Protein AF-A0A0R3ULF7-F1 (afdb_monomer)

Structure (mmCIF, N/CA/C/O backbone):
data_AF-A0A0R3ULF7-F1
#
_entry.id   AF-A0A0R3ULF7-F1
#
loop_
_atom_site.group_PDB
_atom_site.id
_atom_site.type_symbol
_atom_site.label_atom_id
_atom_site.label_alt_id
_atom_site.label_comp_id
_atom_site.label_asym_id
_atom_site.label_entity_id
_atom_site.label_seq_id
_atom_site.pdbx_PDB_ins_code
_atom_site.Cartn_x
_atom_site.Cartn_y
_atom_site.Cartn_z
_atom_site.occupancy
_atom_site.B_iso_or_equiv
_atom_site.auth_seq_id
_atom_site.auth_comp_id
_atom_site.auth_asym_id
_atom_site.auth_atom_id
_atom_site.pdbx_PDB_model_num
ATOM 1 N N . MET A 1 1 ? 3.390 22.418 18.981 1.00 36.34 1 MET A N 1
ATOM 2 C CA . MET A 1 1 ? 3.813 21.008 19.111 1.00 36.34 1 MET A CA 1
ATOM 3 C C . MET A 1 1 ? 3.091 20.198 18.044 1.00 36.34 1 MET A C 1
ATOM 5 O O . MET A 1 1 ? 1.868 20.164 18.110 1.00 36.34 1 MET A O 1
ATOM 9 N N . PRO A 1 2 ? 3.774 19.634 17.035 1.00 44.75 2 PRO A N 1
ATOM 10 C CA . PRO A 1 2 ? 3.113 18.785 16.054 1.00 44.75 2 PRO A CA 1
ATOM 11 C C . PRO A 1 2 ? 2.821 17.429 16.703 1.00 44.75 2 PRO A C 1
ATOM 13 O O . PRO A 1 2 ? 3.650 16.889 17.437 1.00 44.75 2 PRO A O 1
ATOM 16 N N . PHE A 1 3 ? 1.617 16.916 16.482 1.00 42.47 3 PHE A N 1
ATOM 17 C CA . PHE A 1 3 ? 1.183 15.609 16.954 1.00 42.47 3 PHE A CA 1
ATOM 18 C C . PHE A 1 3 ? 1.974 14.529 16.208 1.00 42.47 3 PHE A C 1
ATOM 20 O O . PHE A 1 3 ? 1.631 14.155 15.091 1.00 42.47 3 PHE A O 1
ATOM 27 N N . LEU A 1 4 ? 3.072 14.068 16.808 1.00 49.38 4 LEU A N 1
ATOM 28 C CA . LEU A 1 4 ? 3.774 12.872 16.359 1.00 49.38 4 LEU A CA 1
ATOM 29 C C . LEU A 1 4 ? 2.819 11.684 16.542 1.00 49.38 4 LEU A C 1
ATOM 31 O O . LEU A 1 4 ? 2.407 11.386 17.663 1.00 49.38 4 LEU A O 1
ATOM 35 N N . CYS A 1 5 ? 2.456 11.022 15.448 1.00 56.62 5 CYS A N 1
ATOM 36 C CA . CYS A 1 5 ? 1.717 9.771 15.497 1.00 56.62 5 CYS A CA 1
ATOM 37 C C . CYS A 1 5 ? 2.552 8.718 16.234 1.00 56.62 5 CYS A C 1
ATOM 39 O O . CYS A 1 5 ? 3.680 8.418 15.840 1.00 56.62 5 CYS A O 1
ATOM 41 N N . LEU A 1 6 ? 1.998 8.141 17.295 1.00 60.84 6 LEU A N 1
ATOM 42 C CA . LEU A 1 6 ? 2.551 6.957 17.939 1.00 60.84 6 LEU A CA 1
ATOM 43 C C . LEU A 1 6 ? 1.760 5.770 17.405 1.00 60.84 6 LEU A C 1
ATOM 45 O O . LEU A 1 6 ? 0.806 5.343 18.053 1.00 60.84 6 LEU A O 1
ATOM 49 N N . ILE A 1 7 ? 2.121 5.246 16.228 1.00 65.94 7 ILE A N 1
ATOM 50 C CA . ILE A 1 7 ? 1.625 3.911 15.890 1.00 65.94 7 ILE A CA 1
ATOM 51 C C . ILE A 1 7 ? 2.128 2.975 16.994 1.00 65.94 7 ILE A C 1
ATOM 53 O O . ILE A 1 7 ? 3.334 2.874 17.224 1.00 65.94 7 ILE A O 1
ATOM 57 N N . LYS A 1 8 ? 1.208 2.354 17.727 1.00 72.56 8 LYS A N 1
ATOM 58 C CA . LYS A 1 8 ? 1.520 1.579 18.930 1.00 72.56 8 LYS A CA 1
ATOM 59 C C . LYS A 1 8 ? 1.797 0.118 18.613 1.00 72.56 8 LYS A C 1
ATOM 61 O O . LYS A 1 8 ? 2.589 -0.503 19.317 1.00 72.56 8 LYS A O 1
ATOM 66 N N . SER A 1 9 ? 1.166 -0.426 17.576 1.00 87.44 9 SER A N 1
ATOM 67 C CA . SER A 1 9 ? 1.290 -1.839 17.225 1.00 87.44 9 SER A CA 1
ATOM 68 C C . SER A 1 9 ? 1.193 -2.091 15.726 1.00 87.44 9 SER A C 1
ATOM 70 O O . SER A 1 9 ? 0.528 -1.373 14.979 1.00 87.44 9 SER A O 1
ATOM 72 N N . TYR A 1 10 ? 1.869 -3.155 15.303 1.00 90.75 10 TYR A N 1
ATOM 73 C CA . TYR A 1 10 ? 1.714 -3.734 13.979 1.00 90.75 10 TYR A CA 1
ATOM 74 C C . TYR A 1 10 ? 0.492 -4.656 13.951 1.00 90.75 10 TYR A C 1
ATOM 76 O O . TYR A 1 10 ? 0.266 -5.396 14.909 1.00 90.75 10 TYR A O 1
ATOM 84 N N . SER A 1 11 ? -0.275 -4.628 12.864 1.00 95.25 11 SER A N 1
ATOM 85 C CA . SER A 1 11 ? -1.474 -5.446 12.686 1.00 95.25 11 SER A CA 1
ATOM 86 C 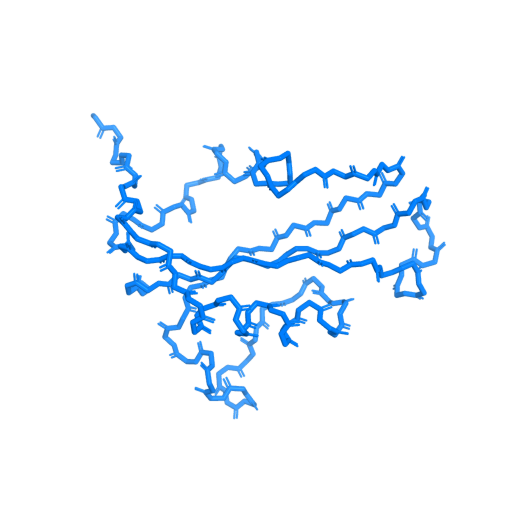C . SER A 1 11 ? -1.360 -6.295 11.424 1.00 95.25 11 SER A C 1
ATOM 88 O O . SER A 1 11 ? -1.373 -5.779 10.306 1.00 95.25 11 SER A O 1
ATOM 90 N N . GLU A 1 12 ? -1.298 -7.616 11.601 1.00 96.19 12 GLU A N 1
ATOM 91 C CA . GLU A 1 12 ? -1.286 -8.580 10.490 1.00 96.19 12 GLU A CA 1
ATOM 92 C C . GLU A 1 12 ? -2.576 -8.520 9.654 1.00 96.19 12 GLU A C 1
ATOM 94 O O . GLU A 1 12 ? -2.576 -8.847 8.469 1.00 96.19 12 GLU A O 1
ATOM 99 N N . GLU A 1 13 ? -3.698 -8.097 10.248 1.00 96.12 13 GLU A N 1
ATOM 100 C CA . GLU A 1 13 ? -4.952 -7.877 9.518 1.00 96.12 13 GLU A CA 1
ATOM 101 C C . GLU A 1 13 ? -4.805 -6.714 8.527 1.00 96.12 13 GLU A C 1
ATOM 103 O O . GLU A 1 13 ? -5.161 -6.836 7.354 1.00 96.12 13 GLU A O 1
ATOM 108 N N . LEU A 1 14 ? -4.218 -5.602 8.981 1.00 96.38 14 LEU A N 1
ATOM 109 C CA . LEU A 1 14 ? -3.933 -4.442 8.137 1.00 96.38 14 LEU A CA 1
ATOM 110 C C . LEU A 1 14 ? -2.868 -4.752 7.080 1.00 96.38 14 LEU A C 1
ATOM 112 O O . LEU A 1 14 ? -2.968 -4.270 5.952 1.00 96.38 14 LEU A O 1
ATOM 116 N N . GLU A 1 15 ? -1.882 -5.588 7.409 1.00 97.50 15 GLU A N 1
ATOM 117 C CA . GLU A 1 15 ? -0.896 -6.074 6.443 1.00 97.50 15 GLU A CA 1
ATOM 118 C C . GLU A 1 15 ? -1.565 -6.879 5.329 1.00 97.50 15 GLU A C 1
ATOM 120 O O . GLU A 1 15 ? -1.297 -6.623 4.158 1.00 97.50 15 GLU A O 1
ATOM 125 N N . LYS A 1 16 ? -2.484 -7.794 5.655 1.00 98.12 16 LYS A N 1
ATOM 126 C CA . LYS A 1 16 ? -3.232 -8.564 4.646 1.00 98.12 16 LYS A CA 1
ATOM 127 C C . LYS A 1 16 ? -4.015 -7.649 3.708 1.00 98.12 16 LYS A C 1
ATOM 129 O O . LYS A 1 16 ? -3.915 -7.799 2.495 1.00 98.12 16 LYS A O 1
ATOM 134 N N . LEU A 1 17 ? -4.696 -6.633 4.244 1.00 97.69 17 LEU A N 1
ATOM 135 C CA . LEU A 1 17 ? -5.372 -5.623 3.421 1.00 97.69 17 LEU A CA 1
ATOM 136 C C . LEU A 1 17 ? -4.392 -4.825 2.548 1.00 97.69 17 LEU A C 1
ATOM 138 O O . LEU A 1 17 ? -4.720 -4.471 1.412 1.00 97.69 17 LEU A O 1
ATOM 142 N N . ALA A 1 18 ? -3.188 -4.530 3.048 1.00 97.81 18 ALA A N 1
ATOM 143 C CA . ALA A 1 18 ? -2.132 -3.902 2.261 1.00 97.81 18 ALA A CA 1
ATOM 144 C C . ALA A 1 18 ? -1.658 -4.814 1.121 1.00 97.81 18 ALA A C 1
ATOM 146 O O . ALA A 1 18 ? -1.572 -4.344 -0.013 1.00 97.81 18 ALA A O 1
ATOM 147 N N . ILE A 1 19 ? -1.398 -6.098 1.400 1.00 98.31 19 ILE A N 1
ATOM 148 C CA . ILE A 1 19 ? -1.002 -7.125 0.419 1.00 98.31 19 ILE A CA 1
ATOM 149 C C . ILE A 1 19 ? -2.051 -7.221 -0.692 1.00 98.31 19 ILE A C 1
ATOM 151 O O . ILE A 1 19 ? -1.712 -7.114 -1.875 1.00 98.31 19 ILE A O 1
ATOM 155 N N . ASP A 1 20 ? -3.321 -7.346 -0.313 1.00 97.88 20 ASP A N 1
ATOM 156 C CA . ASP A 1 20 ? -4.446 -7.446 -1.244 1.00 97.88 20 ASP A CA 1
ATOM 157 C C . ASP A 1 20 ? -4.586 -6.190 -2.117 1.00 97.88 20 ASP A C 1
ATOM 159 O O . ASP A 1 20 ? -4.940 -6.281 -3.297 1.00 97.88 20 ASP A O 1
ATOM 163 N N . TRP A 1 21 ? -4.268 -5.008 -1.575 1.00 97.88 21 TRP A N 1
ATOM 164 C CA . TRP A 1 21 ? -4.332 -3.758 -2.332 1.00 97.88 21 TRP A CA 1
ATOM 165 C C . TRP A 1 21 ? -3.187 -3.641 -3.339 1.00 97.88 21 TRP A C 1
ATOM 167 O O . TRP A 1 21 ? -3.420 -3.434 -4.533 1.00 97.88 21 TRP A O 1
ATOM 177 N N . VAL A 1 22 ? -1.940 -3.839 -2.896 1.00 97.88 22 VAL A N 1
ATOM 178 C CA . VAL A 1 22 ? -0.769 -3.715 -3.7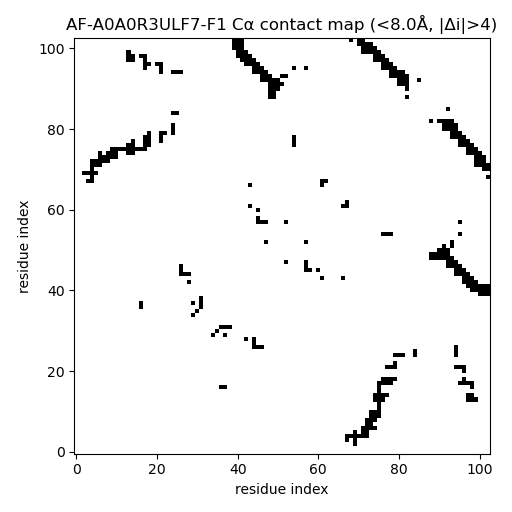82 1.00 97.88 22 VAL A CA 1
ATOM 179 C C . VAL A 1 22 ? -0.749 -4.780 -4.875 1.00 97.88 22 VAL A C 1
ATOM 181 O O . VAL A 1 22 ? -0.147 -4.555 -5.925 1.00 97.88 22 VAL A O 1
ATOM 184 N N . ALA A 1 23 ? -1.454 -5.905 -4.698 1.00 97.69 23 ALA A N 1
ATOM 185 C CA . ALA A 1 23 ? -1.652 -6.916 -5.736 1.00 97.69 23 ALA A CA 1
ATOM 186 C C . ALA A 1 23 ? -2.220 -6.336 -7.042 1.00 97.69 23 ALA A C 1
ATOM 188 O O . ALA A 1 23 ? -1.865 -6.833 -8.116 1.00 97.69 23 ALA A O 1
ATOM 189 N N . ARG A 1 24 ? -3.020 -5.267 -6.945 1.00 96.38 24 ARG A N 1
ATOM 190 C CA . ARG A 1 24 ? -3.662 -4.565 -8.066 1.00 96.38 24 ARG A CA 1
ATOM 191 C C . ARG A 1 24 ? -2.703 -3.663 -8.838 1.00 96.38 24 ARG A C 1
ATOM 193 O O . ARG A 1 24 ? -2.948 -3.400 -10.008 1.00 96.38 24 ARG A O 1
ATOM 200 N N . CYS A 1 25 ? -1.597 -3.245 -8.218 1.00 97.06 25 CYS A N 1
ATOM 201 C CA . CYS A 1 25 ? -0.603 -2.356 -8.821 1.00 97.06 25 CYS A CA 1
ATOM 202 C C . CYS A 1 25 ? -1.186 -1.015 -9.315 1.00 97.06 25 CYS A C 1
ATOM 204 O O . CYS A 1 25 ? -0.857 -0.553 -10.407 1.00 97.06 25 CYS A O 1
ATOM 206 N N . GLU A 1 26 ? -2.034 -0.380 -8.502 1.00 94.50 26 GLU A N 1
ATOM 207 C CA . GLU A 1 26 ? -2.687 0.894 -8.816 1.00 94.50 26 GLU A CA 1
ATOM 208 C C . GLU A 1 26 ? -2.320 1.974 -7.788 1.00 94.50 26 GLU A C 1
ATOM 210 O O . GLU A 1 26 ? -2.223 1.698 -6.595 1.00 94.50 26 GLU A O 1
ATOM 215 N N . MET A 1 27 ? -2.162 3.221 -8.244 1.00 93.88 27 MET A N 1
ATOM 216 C CA . MET A 1 27 ? -1.944 4.399 -7.388 1.00 93.88 27 MET A CA 1
ATOM 217 C C . MET A 1 27 ? -3.258 5.146 -7.141 1.00 93.88 27 MET A C 1
ATOM 219 O O . MET A 1 27 ? -3.370 6.345 -7.387 1.00 93.88 27 MET A O 1
ATOM 223 N N . LYS A 1 28 ? -4.280 4.405 -6.713 1.00 94.44 28 LYS A N 1
ATOM 224 C CA . LYS A 1 28 ? -5.601 4.934 -6.365 1.00 94.44 28 LYS A CA 1
ATOM 225 C C . LYS A 1 28 ? -6.041 4.354 -5.027 1.00 94.44 28 LYS A C 1
ATOM 227 O O . LYS A 1 28 ? -5.640 3.242 -4.693 1.00 94.44 28 LYS A O 1
ATOM 232 N N . HIS A 1 29 ? -6.856 5.096 -4.288 1.00 93.38 29 HIS A N 1
ATOM 233 C CA . HIS A 1 29 ? -7.468 4.600 -3.058 1.00 93.38 29 HIS A CA 1
ATOM 234 C C . HIS A 1 29 ? -8.692 3.718 -3.359 1.00 93.38 29 HIS A C 1
ATOM 236 O O . HIS A 1 29 ? -9.307 3.879 -4.421 1.00 93.38 29 HIS A O 1
ATOM 242 N N . PRO A 1 30 ? -9.038 2.772 -2.467 1.00 93.19 30 PRO A N 1
ATOM 243 C CA . PRO A 1 30 ? -10.246 1.968 -2.593 1.00 93.19 30 PRO A CA 1
ATOM 244 C C . PRO A 1 30 ? -11.503 2.833 -2.559 1.00 93.19 30 PRO A C 1
ATOM 246 O O . PRO A 1 30 ? -11.601 3.790 -1.800 1.00 93.19 30 PRO A O 1
ATOM 249 N N . ASP A 1 31 ? -12.477 2.458 -3.383 1.00 92.25 31 ASP A N 1
ATOM 250 C CA 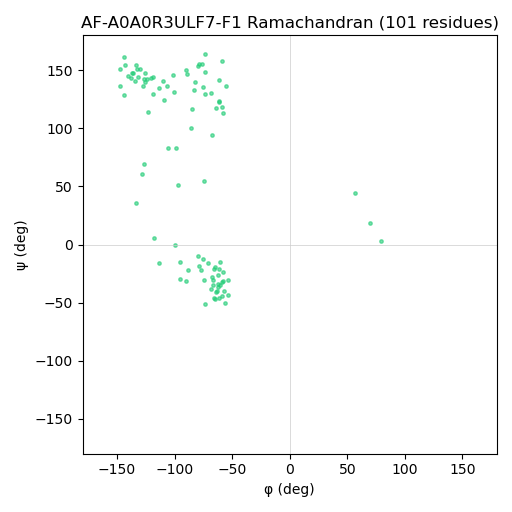. ASP A 1 31 ? -13.855 2.917 -3.254 1.00 92.25 31 ASP A CA 1
ATOM 251 C C . ASP A 1 31 ? -14.576 2.004 -2.254 1.00 92.25 31 ASP A C 1
ATOM 253 O O . ASP A 1 31 ? -14.740 0.808 -2.513 1.00 92.25 31 ASP A O 1
ATOM 257 N N . ASP A 1 32 ? -15.016 2.566 -1.130 1.00 88.38 32 ASP A N 1
ATOM 258 C CA . ASP A 1 32 ? -15.691 1.844 -0.045 1.00 88.38 32 ASP A CA 1
ATOM 259 C C . ASP A 1 32 ? -16.964 1.105 -0.491 1.00 88.38 32 ASP A C 1
ATOM 261 O O . ASP A 1 32 ? -17.371 0.137 0.156 1.00 88.38 32 ASP A O 1
ATOM 265 N N . SER A 1 33 ? -17.604 1.531 -1.586 1.00 91.25 33 SER A N 1
ATOM 266 C CA . SER A 1 33 ? -18.777 0.842 -2.139 1.00 91.25 33 SER A CA 1
ATOM 267 C C . SER A 1 33 ? -18.412 -0.464 -2.851 1.00 91.25 33 SER A C 1
ATOM 269 O O . SER A 1 33 ? -19.188 -1.419 -2.834 1.00 91.25 33 SER A O 1
ATOM 271 N N . GLN A 1 34 ? -17.217 -0.522 -3.439 1.00 93.94 34 GLN A N 1
ATOM 272 C CA . GLN A 1 34 ? -16.708 -1.678 -4.181 1.00 93.94 34 GLN A CA 1
ATOM 273 C C . GLN A 1 34 ? -15.838 -2.578 -3.301 1.00 93.94 34 GLN A C 1
ATOM 275 O O . GLN A 1 34 ? -15.785 -3.792 -3.502 1.00 93.94 34 GLN A O 1
ATOM 280 N N . PHE A 1 35 ? -15.169 -1.989 -2.310 1.00 94.19 35 PHE A N 1
ATOM 281 C CA . PHE A 1 35 ? -14.225 -2.660 -1.429 1.00 94.19 35 PHE A CA 1
ATOM 282 C C . PHE A 1 35 ? -14.601 -2.426 0.040 1.00 94.19 35 PHE A C 1
ATOM 284 O O . PHE A 1 35 ? -13.865 -1.764 0.772 1.00 94.19 35 PHE A O 1
ATOM 291 N N . PRO A 1 36 ? -15.717 -3.010 0.516 1.00 94.94 36 PRO A N 1
ATOM 292 C CA . PRO A 1 36 ? -16.230 -2.754 1.863 1.00 94.94 36 PRO A CA 1
ATOM 293 C C . PRO A 1 36 ? -15.257 -3.153 2.983 1.00 94.94 36 PRO A C 1
ATOM 295 O O . PRO A 1 36 ? -15.359 -2.625 4.085 1.00 94.94 36 PRO A O 1
ATOM 298 N N . ALA A 1 37 ? -14.290 -4.038 2.710 1.00 94.94 37 ALA A N 1
ATOM 299 C CA . ALA A 1 37 ? -13.225 -4.401 3.651 1.00 94.94 37 ALA A CA 1
ATOM 300 C C . ALA A 1 37 ? -12.272 -3.236 3.993 1.00 94.94 37 ALA A C 1
ATOM 302 O O . ALA A 1 37 ? -11.593 -3.286 5.014 1.00 94.94 37 ALA A O 1
ATOM 303 N N . TYR A 1 38 ? -12.229 -2.194 3.158 1.00 94.50 38 TYR A N 1
ATOM 304 C CA . TYR A 1 38 ? -11.401 -1.000 3.355 1.00 94.50 38 TYR A CA 1
ATOM 305 C C . TYR A 1 38 ? -12.193 0.174 3.941 1.00 94.50 38 TYR A C 1
ATOM 307 O O . TYR A 1 38 ? -11.621 1.225 4.219 1.00 94.50 38 TYR A O 1
ATOM 315 N N . LYS A 1 39 ? -13.496 -0.007 4.186 1.00 92.88 39 LYS A N 1
ATOM 316 C CA . LYS A 1 39 ? -14.348 1.041 4.739 1.00 92.88 39 LYS A CA 1
ATOM 317 C C . LYS A 1 39 ? -13.862 1.461 6.124 1.00 92.88 39 LYS A C 1
ATOM 319 O O . LYS A 1 39 ? -13.799 0.644 7.042 1.00 92.88 39 LYS A O 1
ATOM 324 N N . GLY A 1 40 ? -13.570 2.751 6.281 1.00 89.31 40 GLY A N 1
ATOM 325 C CA . GLY A 1 40 ? -13.036 3.303 7.531 1.00 89.31 40 GLY A CA 1
ATOM 326 C C . GLY A 1 40 ? -11.596 2.875 7.836 1.00 89.31 40 GLY A C 1
ATOM 327 O O . GLY A 1 40 ? -11.173 2.959 8.988 1.00 89.31 40 GLY A O 1
ATOM 328 N N . ILE A 1 41 ? -10.859 2.398 6.830 1.00 91.69 41 ILE A N 1
ATOM 329 C CA . ILE A 1 41 ? -9.433 2.082 6.913 1.00 91.69 41 ILE A CA 1
ATOM 330 C C . ILE A 1 41 ? -8.639 3.217 6.289 1.00 91.69 41 ILE A C 1
ATOM 332 O O . ILE A 1 41 ? -8.913 3.649 5.170 1.00 91.69 41 ILE A O 1
ATOM 336 N N . GLY A 1 42 ? -7.620 3.674 7.003 1.00 90.94 42 GLY A N 1
ATOM 337 C CA . GLY A 1 42 ? -6.675 4.625 6.447 1.00 90.94 42 GLY A CA 1
ATOM 338 C C . GLY A 1 42 ? -5.737 4.045 5.466 1.00 90.94 42 GLY A C 1
ATOM 339 O O . GLY A 1 42 ? -5.336 2.909 5.653 1.00 90.94 42 GLY A O 1
ATOM 340 N N . GLN A 1 43 ? -5.328 4.838 4.485 1.00 91.94 43 GLN A N 1
ATOM 341 C CA . GLN A 1 43 ? -4.387 4.367 3.496 1.00 91.94 43 GLN A CA 1
ATOM 342 C C . GLN A 1 43 ? -3.425 5.454 3.050 1.00 91.94 43 GLN A C 1
ATOM 344 O O . GLN A 1 43 ? -3.846 6.494 2.555 1.00 91.94 43 GLN A O 1
ATOM 349 N N . ASN A 1 44 ? -2.135 5.132 3.104 1.00 92.06 44 ASN A N 1
ATOM 350 C CA . ASN A 1 44 ? -1.105 5.851 2.365 1.00 92.06 44 ASN A CA 1
ATOM 351 C C . ASN A 1 44 ? -0.567 4.971 1.239 1.00 92.06 44 ASN A C 1
ATOM 353 O O . ASN A 1 44 ? -0.383 3.762 1.412 1.00 92.06 44 ASN A O 1
ATOM 357 N N . LEU A 1 45 ? -0.304 5.592 0.090 1.00 94.25 45 LEU A N 1
ATOM 358 C CA . LEU A 1 45 ? 0.249 4.946 -1.096 1.00 94.25 45 LEU A CA 1
ATOM 359 C C . LEU A 1 45 ? 1.591 5.571 -1.458 1.00 94.25 45 LEU A C 1
ATOM 361 O O . LEU A 1 45 ? 1.797 6.775 -1.309 1.00 94.25 45 LEU A O 1
ATOM 365 N N . ALA A 1 46 ? 2.504 4.745 -1.950 1.00 94.25 46 ALA A N 1
ATOM 366 C CA . ALA A 1 46 ? 3.778 5.195 -2.487 1.00 94.25 46 ALA A CA 1
ATOM 367 C C . ALA A 1 46 ? 4.145 4.382 -3.728 1.00 94.25 46 ALA A C 1
ATOM 369 O O . ALA A 1 46 ? 3.898 3.176 -3.794 1.00 94.25 46 ALA A O 1
ATOM 370 N N . M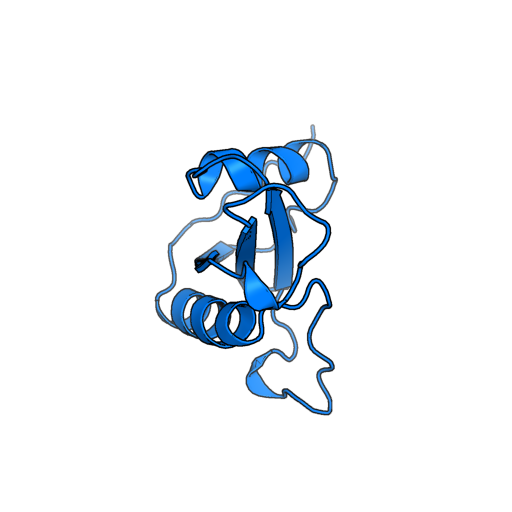ET A 1 47 ? 4.785 5.040 -4.693 1.00 94.31 47 MET A N 1
ATOM 371 C CA . MET A 1 47 ? 5.391 4.395 -5.853 1.00 94.31 47 MET A CA 1
ATOM 372 C C . MET A 1 47 ? 6.840 4.843 -5.982 1.00 94.31 47 MET A C 1
ATOM 374 O O . MET A 1 47 ? 7.152 6.022 -5.830 1.00 94.31 47 MET A O 1
ATOM 378 N N . MET A 1 48 ? 7.728 3.892 -6.257 1.00 93.69 48 MET A N 1
ATOM 379 C CA . MET A 1 48 ? 9.128 4.165 -6.565 1.00 93.69 48 MET A CA 1
ATOM 380 C C . MET A 1 48 ? 9.562 3.344 -7.773 1.00 93.69 48 MET A C 1
ATOM 382 O O . MET A 1 48 ? 9.196 2.177 -7.903 1.00 93.69 48 MET A O 1
ATOM 386 N N . ALA A 1 49 ? 10.362 3.959 -8.636 1.00 93.69 49 ALA A N 1
ATOM 387 C CA . ALA A 1 49 ? 10.854 3.387 -9.882 1.00 93.69 49 ALA A CA 1
ATOM 388 C C . ALA A 1 49 ? 12.387 3.471 -9.935 1.00 93.69 49 ALA A C 1
ATOM 390 O O . ALA A 1 49 ? 12.977 4.418 -9.416 1.00 93.69 49 ALA A O 1
ATOM 391 N N . GLY A 1 50 ? 13.032 2.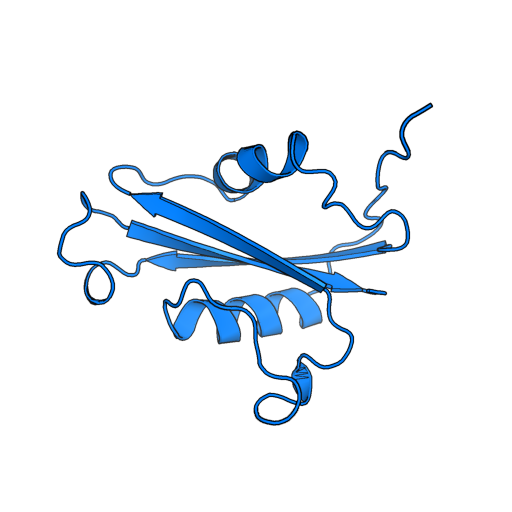493 -10.570 1.00 90.81 50 GLY A N 1
ATOM 392 C CA . GLY A 1 50 ? 14.483 2.475 -10.798 1.00 90.81 50 GLY A CA 1
ATOM 393 C C . GLY A 1 50 ? 15.333 2.049 -9.597 1.00 90.81 50 GLY A C 1
ATOM 394 O O . GLY A 1 50 ? 16.556 2.057 -9.693 1.00 90.81 50 GLY A O 1
ATOM 395 N N . LEU A 1 51 ? 14.713 1.675 -8.475 1.00 89.88 51 LEU A N 1
ATOM 396 C CA . LEU A 1 51 ? 15.377 1.235 -7.244 1.00 89.88 51 LEU A CA 1
ATOM 397 C C . LEU A 1 51 ? 14.560 0.126 -6.566 1.00 89.88 51 LEU A C 1
ATOM 399 O O . LEU A 1 51 ? 13.359 -0.000 -6.797 1.00 89.88 51 LEU A O 1
ATOM 403 N N . THR A 1 52 ? 15.196 -0.633 -5.670 1.00 90.31 52 THR A N 1
ATOM 404 C CA . THR A 1 52 ? 14.525 -1.609 -4.792 1.00 90.31 52 THR A CA 1
ATOM 405 C C . THR A 1 52 ? 14.469 -1.060 -3.362 1.00 90.31 52 THR A C 1
ATOM 407 O O . THR A 1 52 ? 15.346 -1.375 -2.558 1.00 90.31 52 THR A O 1
ATOM 410 N N . PRO A 1 53 ? 13.481 -0.211 -3.022 1.00 88.94 53 PRO A N 1
ATOM 411 C CA . PRO A 1 53 ? 13.458 0.485 -1.739 1.00 88.94 53 PRO A CA 1
ATOM 412 C C . PRO A 1 53 ? 12.974 -0.414 -0.597 1.00 88.94 53 PRO A C 1
ATOM 414 O O . PRO A 1 53 ? 12.201 -1.350 -0.808 1.00 88.94 53 PRO A O 1
ATOM 417 N N . THR A 1 54 ? 13.361 -0.119 0.638 1.00 92.06 54 THR A N 1
ATOM 418 C CA . THR A 1 54 ? 12.689 -0.643 1.836 1.00 92.06 54 THR A CA 1
ATOM 419 C C . THR A 1 54 ? 11.344 0.060 2.045 1.00 92.06 54 THR A C 1
ATOM 421 O O . THR A 1 54 ? 11.105 1.135 1.496 1.00 92.06 54 THR A O 1
ATOM 424 N N . LEU A 1 55 ? 10.462 -0.513 2.872 1.00 87.12 55 LEU A N 1
ATOM 425 C CA . LEU A 1 55 ? 9.199 0.146 3.239 1.00 87.12 55 LEU A CA 1
ATOM 426 C C . LEU A 1 55 ? 9.447 1.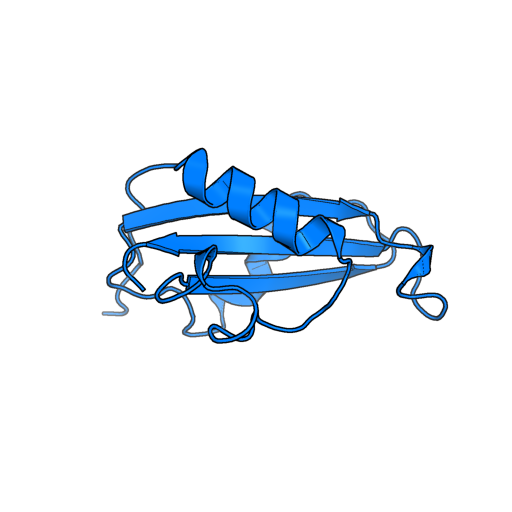529 3.868 1.00 87.12 55 LEU A C 1
ATOM 428 O O . LEU A 1 55 ? 8.765 2.489 3.531 1.00 87.12 55 LEU A O 1
ATOM 432 N N . ALA A 1 56 ? 10.470 1.652 4.720 1.00 87.50 56 ALA A N 1
ATOM 433 C CA . ALA A 1 56 ? 10.834 2.921 5.348 1.00 87.50 56 ALA A CA 1
ATOM 434 C C . ALA A 1 56 ? 11.280 3.982 4.326 1.00 87.50 56 ALA A C 1
ATOM 436 O O . ALA A 1 56 ? 10.895 5.141 4.439 1.00 87.50 56 ALA A O 1
ATOM 437 N N . GLN A 1 57 ? 12.046 3.590 3.300 1.00 90.50 57 GLN A N 1
ATOM 438 C CA . GLN A 1 57 ? 12.454 4.506 2.229 1.00 90.50 57 GLN A CA 1
ATOM 439 C C . GLN A 1 57 ? 11.256 5.014 1.422 1.00 90.50 57 GLN A C 1
ATOM 441 O O . GLN A 1 57 ? 11.200 6.197 1.101 1.00 90.50 57 GLN A O 1
ATOM 446 N N . MET A 1 58 ? 10.287 4.143 1.130 1.00 89.88 58 MET A N 1
ATOM 447 C CA . MET A 1 58 ? 9.053 4.539 0.443 1.00 89.88 58 MET A CA 1
ATOM 448 C C . MET A 1 58 ? 8.172 5.439 1.324 1.00 89.88 58 MET A C 1
ATOM 450 O O . MET A 1 58 ? 7.607 6.412 0.832 1.00 89.88 58 MET A O 1
ATOM 454 N N . ALA A 1 59 ? 8.105 5.161 2.629 1.00 88.44 59 ALA A N 1
ATOM 455 C CA . ALA A 1 59 ? 7.325 5.931 3.597 1.00 88.44 59 ALA A CA 1
ATOM 456 C C . ALA A 1 59 ? 7.901 7.326 3.897 1.00 88.44 59 ALA A C 1
ATOM 458 O O . ALA A 1 59 ? 7.200 8.178 4.439 1.00 88.44 59 ALA A O 1
ATOM 459 N N . GLN A 1 60 ? 9.163 7.584 3.539 1.00 85.81 60 GLN A N 1
ATOM 460 C CA . GLN A 1 60 ? 9.827 8.861 3.804 1.00 85.81 60 GLN A CA 1
ATOM 461 C C . GLN A 1 60 ? 9.092 10.056 3.176 1.00 85.81 60 GLN A C 1
ATOM 463 O O . GLN A 1 60 ? 9.119 11.148 3.747 1.00 85.81 60 GLN A O 1
ATOM 468 N N . GLY A 1 61 ? 8.419 9.854 2.036 1.00 80.44 61 GLY A N 1
ATOM 469 C CA . GLY A 1 61 ? 7.611 10.891 1.385 1.00 80.44 61 GLY A CA 1
ATOM 470 C C . GLY A 1 61 ? 6.470 11.400 2.269 1.00 80.44 61 GLY A C 1
ATOM 471 O O . GLY A 1 61 ? 6.207 12.599 2.302 1.00 80.44 61 GLY A O 1
ATOM 472 N N . TRP A 1 62 ? 5.879 10.522 3.080 1.00 81.56 62 TRP A N 1
ATOM 473 C CA . TRP A 1 62 ? 4.751 10.861 3.949 1.00 81.56 62 TRP A CA 1
ATOM 474 C C . TRP A 1 62 ? 5.154 11.665 5.185 1.00 81.56 62 TRP A C 1
ATOM 476 O O . TRP A 1 62 ? 4.289 12.202 5.859 1.00 81.56 62 TRP A O 1
ATOM 486 N N . TYR A 1 63 ? 6.447 11.766 5.510 1.00 70.50 63 TYR A N 1
ATOM 487 C CA . TYR A 1 63 ? 6.906 12.501 6.695 1.00 70.50 63 TYR A CA 1
ATOM 488 C C . TYR A 1 63 ? 6.660 14.015 6.587 1.00 70.50 63 TYR A C 1
ATOM 490 O O . TYR A 1 63 ? 6.449 14.686 7.595 1.00 70.50 63 TYR A O 1
ATOM 498 N N . ASN A 1 64 ? 6.687 14.550 5.363 1.00 62.28 64 ASN A N 1
ATOM 499 C CA . ASN A 1 64 ? 6.431 15.968 5.096 1.00 62.28 64 ASN A CA 1
ATOM 500 C C . ASN A 1 64 ? 4.970 16.243 4.715 1.00 62.28 64 ASN A C 1
ATOM 502 O O . ASN A 1 64 ? 4.535 17.394 4.728 1.00 62.28 64 ASN A O 1
ATOM 506 N N . GLU A 1 65 ? 4.219 15.201 4.373 1.00 60.59 65 GLU A N 1
ATOM 507 C CA . GLU A 1 65 ? 2.782 15.282 4.167 1.00 60.59 65 GLU A CA 1
ATOM 508 C C . GLU A 1 65 ? 2.121 15.171 5.548 1.00 60.59 65 GLU A C 1
ATOM 510 O O . GLU A 1 65 ? 2.484 14.328 6.360 1.00 60.59 65 GLU A O 1
ATOM 515 N N . ILE A 1 66 ? 1.165 16.037 5.876 1.00 51.97 66 ILE A N 1
ATOM 516 C CA . ILE A 1 66 ? 0.451 16.011 7.168 1.00 51.97 66 ILE A CA 1
ATOM 517 C C . ILE A 1 66 ? -0.554 14.833 7.162 1.00 51.97 66 ILE A C 1
ATOM 519 O O . ILE A 1 66 ? -1.754 15.022 7.312 1.00 51.97 66 ILE A O 1
ATOM 523 N N . MET A 1 67 ? -0.080 13.614 6.889 1.00 52.75 67 MET A N 1
ATOM 524 C CA . MET A 1 67 ? -0.886 12.433 6.541 1.00 52.75 67 MET A CA 1
ATOM 525 C C . MET A 1 67 ? -0.747 11.293 7.546 1.00 52.75 67 MET A C 1
ATOM 527 O O . MET A 1 67 ? -1.298 10.213 7.346 1.00 52.75 67 MET A O 1
ATOM 531 N N . VAL A 1 68 ? -0.028 11.511 8.647 1.00 54.09 68 VAL A N 1
ATOM 532 C CA . VAL A 1 68 ? -0.077 10.575 9.766 1.00 54.09 68 VAL A CA 1
ATOM 533 C C . VAL A 1 68 ? -1.271 10.962 10.625 1.00 54.09 68 VAL A C 1
ATOM 535 O O . VAL A 1 68 ? -1.220 11.948 11.363 1.00 54.09 68 VAL A O 1
ATOM 538 N N . TRP A 1 69 ? -2.378 10.237 10.474 1.00 57.16 69 TRP A N 1
ATOM 539 C CA . TRP A 1 69 ? -3.562 10.462 11.290 1.00 57.16 69 TRP A CA 1
ATOM 540 C C . TRP A 1 69 ? -3.204 10.295 12.758 1.00 57.16 69 TRP A C 1
ATOM 542 O O . TRP A 1 69 ? -2.867 9.210 13.221 1.00 57.16 69 TRP A O 1
ATOM 552 N N . ALA A 1 70 ? -3.261 11.405 13.495 1.00 59.84 70 ALA A N 1
ATOM 553 C CA . ALA A 1 70 ? -2.847 11.466 14.893 1.00 59.84 70 ALA A CA 1
ATOM 554 C C . ALA A 1 70 ? -3.653 10.519 15.807 1.00 59.84 70 ALA A C 1
ATOM 556 O O . ALA A 1 70 ? -3.245 10.265 16.939 1.00 59.84 70 ALA A O 1
ATOM 557 N N . THR A 1 71 ? -4.792 10.016 15.324 1.00 68.75 71 THR A N 1
ATOM 558 C CA . THR A 1 71 ? -5.673 9.049 15.986 1.00 68.75 71 THR A CA 1
ATOM 559 C C . THR A 1 71 ? -5.307 7.594 15.704 1.00 68.75 71 THR A C 1
ATOM 561 O O . THR A 1 71 ? -5.683 6.731 16.497 1.00 68.75 71 THR A O 1
ATOM 564 N N . SER A 1 72 ? -4.583 7.297 14.622 1.00 79.62 72 SER A N 1
ATOM 565 C CA . SER A 1 72 ? -4.241 5.924 14.262 1.00 79.62 72 SER A CA 1
ATOM 566 C C . SER A 1 72 ? -3.258 5.317 15.263 1.00 79.62 72 SER A C 1
ATOM 568 O O . SER A 1 72 ? -2.217 5.890 15.585 1.00 79.62 72 SER A O 1
ATOM 570 N N . SER A 1 73 ? -3.579 4.121 15.747 1.00 84.00 73 SER A N 1
ATOM 571 C CA . SER A 1 73 ? -2.780 3.372 16.721 1.00 84.00 73 SER A CA 1
ATOM 572 C C . SER A 1 73 ? -2.194 2.085 16.155 1.00 84.00 73 SER A C 1
ATOM 574 O O . SER A 1 73 ? -1.276 1.529 16.755 1.00 84.00 73 SER A O 1
ATOM 576 N N . GLU A 1 74 ? -2.698 1.620 15.015 1.00 89.88 74 GLU A N 1
ATOM 577 C CA . GLU A 1 74 ? -2.280 0.386 14.357 1.00 89.88 74 GLU A CA 1
ATOM 578 C C . GLU A 1 74 ? -1.896 0.654 12.904 1.00 89.88 74 GLU A C 1
ATOM 580 O O . GLU A 1 74 ? -2.555 1.448 12.227 1.00 89.88 74 GLU A O 1
ATOM 585 N N . LEU A 1 75 ? -0.857 -0.036 12.423 1.00 91.38 75 LEU A N 1
ATOM 586 C CA . LEU A 1 75 ? -0.502 -0.056 11.004 1.00 91.38 75 LEU A CA 1
ATOM 587 C C . LEU A 1 75 ? -0.226 -1.469 10.488 1.00 91.38 75 LEU A C 1
ATOM 589 O O . LEU A 1 75 ? 0.251 -2.329 11.227 1.00 91.38 75 LEU A O 1
ATOM 593 N N . GLY A 1 76 ? -0.417 -1.659 9.188 1.00 94.38 76 GLY A N 1
ATOM 594 C CA . GLY A 1 76 ? 0.108 -2.800 8.442 1.00 94.38 76 GLY A CA 1
ATOM 595 C C . GLY A 1 76 ? 0.426 -2.385 7.012 1.00 94.38 76 GLY A C 1
ATOM 596 O O . GLY A 1 76 ? -0.338 -1.644 6.398 1.00 94.38 76 GLY A O 1
ATOM 597 N N . CYS A 1 77 ? 1.574 -2.805 6.485 1.00 95.56 77 CYS A N 1
ATOM 598 C CA . CYS A 1 77 ? 2.086 -2.308 5.208 1.00 95.56 77 CYS A CA 1
ATOM 599 C C . CYS A 1 77 ? 2.619 -3.430 4.332 1.00 95.56 77 CYS A C 1
ATOM 601 O O . CYS A 1 77 ? 3.245 -4.360 4.832 1.00 95.56 77 CYS A O 1
ATOM 603 N N . ALA A 1 78 ? 2.478 -3.269 3.021 1.00 97.50 78 ALA A N 1
ATOM 604 C CA . ALA A 1 78 ? 3.018 -4.188 2.032 1.00 97.50 78 ALA A CA 1
ATOM 605 C C . ALA A 1 78 ? 3.514 -3.43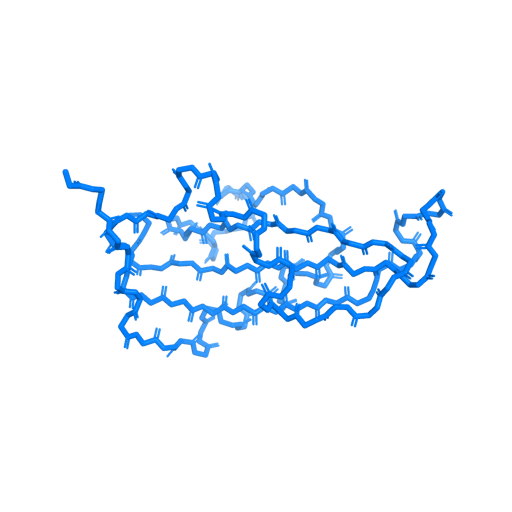2 0.801 1.00 97.50 78 ALA A C 1
ATOM 607 O O . ALA A 1 78 ? 3.025 -2.346 0.482 1.00 97.50 78 ALA A O 1
ATOM 608 N N . LYS A 1 79 ? 4.465 -4.031 0.079 1.00 96.94 79 LYS A N 1
ATOM 609 C CA . LYS A 1 79 ? 4.895 -3.564 -1.242 1.00 96.94 79 LYS A CA 1
ATOM 610 C C . LYS A 1 79 ? 4.913 -4.709 -2.246 1.00 96.94 79 LYS A C 1
ATOM 612 O O . LYS A 1 79 ? 5.192 -5.849 -1.881 1.00 96.94 79 LYS A O 1
ATOM 617 N N . LYS A 1 80 ? 4.693 -4.390 -3.518 1.00 97.62 80 LYS A N 1
ATOM 618 C CA . LYS A 1 80 ? 4.766 -5.339 -4.633 1.00 97.62 80 LYS A CA 1
ATOM 619 C C . LYS A 1 80 ? 5.470 -4.712 -5.829 1.00 97.62 80 LYS A C 1
ATOM 621 O O . LYS A 1 80 ? 5.305 -3.524 -6.098 1.00 97.62 80 LYS A O 1
ATOM 626 N N . GLN A 1 81 ? 6.255 -5.517 -6.542 1.00 97.31 81 GLN A N 1
ATOM 627 C CA . GLN A 1 81 ? 6.827 -5.128 -7.829 1.00 97.31 81 GLN A CA 1
ATOM 628 C C . GLN A 1 81 ? 5.737 -5.144 -8.913 1.00 97.31 81 GLN A C 1
ATOM 630 O O . GLN A 1 81 ? 4.997 -6.117 -9.054 1.00 97.31 81 GLN A O 1
ATOM 635 N N . CYS A 1 82 ? 5.635 -4.058 -9.670 1.00 97.06 82 CYS A N 1
ATOM 636 C CA . CYS A 1 82 ? 4.520 -3.721 -10.551 1.00 97.06 82 CYS A CA 1
ATOM 637 C C . CYS A 1 82 ? 4.998 -3.253 -11.935 1.00 97.06 82 CYS A C 1
ATOM 639 O O . CYS A 1 82 ? 4.405 -2.367 -12.545 1.00 97.06 82 CYS A O 1
ATOM 641 N N . ASP A 1 83 ? 6.079 -3.838 -12.452 1.00 96.38 83 ASP A N 1
ATOM 642 C CA . ASP A 1 83 ? 6.720 -3.395 -13.695 1.00 96.38 83 ASP A CA 1
ATOM 643 C C . ASP A 1 83 ? 5.753 -3.317 -14.882 1.00 96.38 83 ASP A C 1
ATOM 645 O O . ASP A 1 83 ? 5.764 -2.336 -15.628 1.00 96.38 83 ASP A O 1
ATOM 649 N N . SER A 1 84 ? 4.890 -4.319 -15.037 1.00 95.00 84 SER A N 1
ATOM 650 C CA . SER A 1 84 ? 3.952 -4.401 -16.160 1.00 95.00 84 SER A CA 1
ATOM 651 C C . SER A 1 84 ? 2.879 -3.309 -16.128 1.00 95.00 84 SER A C 1
ATOM 653 O O . SER A 1 84 ? 2.411 -2.898 -17.184 1.00 95.00 84 SER A O 1
ATOM 655 N N . SER A 1 85 ? 2.525 -2.803 -14.943 1.00 95.31 85 SER A N 1
ATOM 656 C CA . SER A 1 85 ? 1.513 -1.749 -14.780 1.00 95.31 85 SER A CA 1
ATOM 657 C C . SER A 1 85 ? 2.043 -0.349 -15.102 1.00 95.31 85 SER A C 1
ATOM 659 O O . SER A 1 85 ? 1.258 0.554 -15.369 1.00 95.31 85 SER A O 1
ATOM 661 N N . PHE A 1 86 ? 3.367 -0.160 -15.109 1.00 94.38 86 PHE A N 1
ATOM 662 C CA . PHE A 1 86 ? 4.005 1.151 -15.293 1.00 94.38 86 PHE A CA 1
ATOM 663 C C . PHE A 1 86 ? 5.066 1.123 -16.404 1.00 94.38 86 PHE A C 1
ATOM 665 O O . PHE A 1 86 ? 6.244 1.362 -16.127 1.00 94.38 86 PHE A O 1
ATOM 672 N N . PRO A 1 87 ? 4.714 0.801 -17.662 1.00 93.31 87 PRO A N 1
ATOM 673 C CA . PRO A 1 87 ? 5.681 0.491 -18.723 1.00 93.31 87 PRO A CA 1
ATOM 674 C C . PRO A 1 87 ? 6.676 1.625 -19.011 1.00 93.31 87 PRO A C 1
ATOM 676 O O . PRO A 1 87 ? 7.833 1.352 -19.308 1.00 93.31 87 PRO A O 1
ATOM 679 N N . SER A 1 88 ? 6.255 2.881 -18.860 1.00 94.88 88 SER A N 1
ATOM 680 C CA . SER A 1 88 ? 7.085 4.066 -19.113 1.00 94.88 88 SER A CA 1
ATOM 681 C C . SER A 1 88 ? 8.061 4.411 -17.979 1.00 94.88 88 SER A C 1
ATOM 683 O O . SER A 1 88 ? 8.908 5.283 -18.152 1.00 94.88 88 SER A O 1
ATOM 685 N N . SER A 1 89 ? 7.945 3.770 -16.813 1.00 94.12 89 SER A N 1
ATOM 686 C CA . SER A 1 89 ? 8.788 4.053 -15.647 1.00 94.12 89 SER A CA 1
ATOM 687 C C . SER A 1 89 ? 10.065 3.199 -15.633 1.00 94.12 89 SER A C 1
ATOM 689 O O . SER A 1 89 ? 10.007 2.026 -16.021 1.00 94.12 89 SER A O 1
ATOM 691 N N . PRO A 1 90 ? 11.197 3.727 -15.121 1.00 94.88 90 PRO A N 1
ATOM 692 C CA . PRO A 1 90 ? 12.417 2.951 -14.899 1.00 94.88 90 PRO A CA 1
ATOM 693 C C . PRO A 1 90 ? 12.172 1.7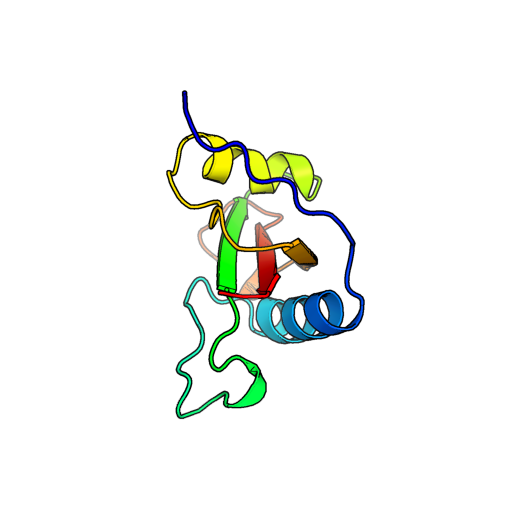23 -14.015 1.00 94.88 90 PRO A C 1
ATOM 695 O O . PRO A 1 90 ? 11.479 1.805 -13.002 1.00 94.88 90 PRO A O 1
ATOM 698 N N . LYS A 1 91 ? 12.733 0.572 -14.388 1.00 95.12 91 LYS A N 1
ATOM 699 C CA . LYS A 1 91 ? 12.543 -0.684 -13.646 1.00 95.12 91 LYS A CA 1
ATOM 700 C C . LYS A 1 91 ? 13.614 -0.876 -12.569 1.00 95.12 91 LYS A C 1
ATOM 702 O O . LYS A 1 91 ? 14.740 -0.429 -12.780 1.00 95.12 91 LYS A O 1
ATOM 707 N N . PRO A 1 92 ? 13.300 -1.569 -11.458 1.00 96.06 92 PRO A N 1
ATOM 708 C CA . PRO A 1 92 ? 11.979 -2.089 -11.083 1.00 96.06 92 PRO A CA 1
ATOM 709 C C . PRO A 1 92 ? 11.048 -0.982 -10.561 1.00 96.06 92 PRO A C 1
ATOM 711 O O . PRO A 1 92 ? 11.510 0.042 -10.059 1.00 96.06 92 PRO A O 1
ATOM 714 N N . VAL A 1 93 ? 9.739 -1.191 -10.676 1.00 96.44 93 VAL A N 1
ATOM 715 C CA . VAL A 1 93 ? 8.693 -0.321 -10.128 1.00 96.44 93 VAL A CA 1
ATOM 716 C C . VAL A 1 93 ? 8.034 -1.030 -8.960 1.00 96.44 93 VAL A C 1
ATOM 718 O O . VAL A 1 93 ? 7.515 -2.131 -9.123 1.00 96.44 93 VAL A O 1
ATOM 721 N N . TYR A 1 94 ? 8.014 -0.398 -7.795 1.00 97.12 94 TYR A N 1
ATOM 722 C CA . TYR A 1 94 ? 7.335 -0.898 -6.607 1.00 97.12 94 TYR A CA 1
ATOM 723 C C . TYR A 1 94 ? 6.171 0.011 -6.238 1.00 97.12 94 TYR A C 1
ATOM 725 O O . TYR A 1 94 ? 6.332 1.229 -6.182 1.00 97.12 94 TYR A O 1
ATOM 733 N N . VAL A 1 95 ? 5.025 -0.596 -5.939 1.00 97.19 95 VAL A N 1
ATOM 734 C CA . VAL A 1 95 ? 3.883 0.062 -5.294 1.00 97.19 95 VAL A CA 1
ATOM 735 C C . VAL A 1 95 ? 3.810 -0.422 -3.854 1.00 97.19 95 VAL A C 1
ATOM 737 O O . VAL A 1 95 ? 3.961 -1.617 -3.593 1.00 97.19 95 VAL A O 1
ATOM 740 N N . MET A 1 96 ? 3.585 0.502 -2.928 1.00 96.50 96 MET A N 1
ATOM 741 C CA .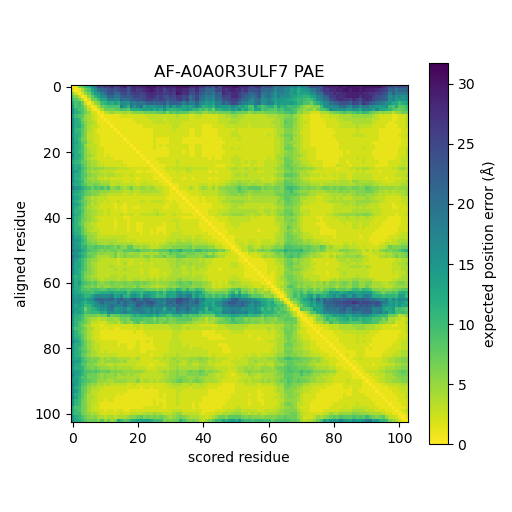 MET A 1 96 ? 3.404 0.241 -1.505 1.00 96.50 96 MET A CA 1
ATOM 742 C C . MET A 1 96 ? 2.084 0.821 -1.025 1.00 96.50 96 MET A C 1
ATOM 744 O O . MET A 1 96 ? 1.703 1.920 -1.425 1.00 96.50 96 MET A O 1
ATOM 748 N N . ALA A 1 97 ? 1.440 0.087 -0.124 1.00 95.94 97 ALA A N 1
ATOM 749 C CA . ALA A 1 97 ? 0.312 0.556 0.659 1.00 95.94 97 ALA A CA 1
ATOM 750 C C . ALA A 1 97 ? 0.603 0.343 2.146 1.00 95.94 97 ALA A C 1
ATOM 752 O O . ALA A 1 97 ? 1.138 -0.699 2.533 1.00 95.94 97 ALA A O 1
ATOM 753 N N . CYS A 1 98 ? 0.228 1.312 2.971 1.00 94.25 98 CYS A N 1
ATOM 754 C CA . CYS A 1 98 ? 0.108 1.157 4.416 1.00 94.25 98 CYS A CA 1
ATOM 755 C C . CYS A 1 98 ? -1.332 1.422 4.814 1.00 94.25 98 CYS A C 1
ATOM 757 O O . CYS A 1 98 ? -1.872 2.455 4.424 1.00 94.25 98 CYS A O 1
ATOM 759 N N . GLN A 1 99 ? -1.915 0.505 5.579 1.00 94.25 99 GLN A N 1
ATOM 760 C CA . GLN A 1 99 ? -3.251 0.639 6.134 1.00 94.25 99 GLN A CA 1
ATOM 761 C C . GLN A 1 99 ? -3.186 1.054 7.606 1.00 94.25 99 GLN A C 1
ATOM 763 O O . GLN A 1 99 ? -2.283 0.609 8.321 1.00 94.25 99 GLN A O 1
ATOM 768 N N . TYR A 1 100 ? -4.153 1.852 8.062 1.00 90.81 100 TYR A N 1
ATOM 769 C CA . TYR A 1 100 ? -4.192 2.405 9.419 1.00 90.81 100 TYR A CA 1
ATOM 770 C C . TYR A 1 100 ? -5.563 2.229 10.083 1.00 90.81 100 TYR A C 1
ATOM 772 O O . TYR A 1 100 ? -6.600 2.348 9.423 1.00 90.81 100 TYR A O 1
ATOM 780 N N . LYS A 1 101 ? -5.568 1.979 11.399 1.00 88.69 101 LYS A N 1
ATOM 781 C CA . LYS A 1 101 ? -6.767 2.003 12.259 1.00 88.69 101 LYS A CA 1
ATOM 782 C C . LYS A 1 101 ? -6.481 2.713 13.600 1.00 88.69 101 LYS A C 1
ATOM 784 O O . LYS A 1 101 ? -5.370 2.582 14.125 1.00 88.69 101 LYS A O 1
ATOM 789 N N . PRO A 1 102 ? -7.479 3.396 14.195 1.00 86.56 102 PRO A N 1
ATOM 790 C CA . PRO A 1 102 ? -8.648 3.940 13.499 1.00 86.56 102 PRO A CA 1
ATOM 791 C C . PRO A 1 102 ? -8.214 4.932 12.411 1.00 86.56 102 PRO A C 1
ATOM 793 O O . PRO A 1 102 ? -7.094 5.449 12.461 1.00 86.56 102 PRO A O 1
ATOM 796 N N . ALA A 1 103 ? -9.091 5.139 11.428 1.00 72.06 103 ALA A N 1
ATOM 797 C CA . ALA A 1 103 ? -8.939 6.216 10.460 1.00 72.06 103 ALA A CA 1
ATOM 798 C C . ALA A 1 103 ? -9.101 7.601 11.105 1.00 72.06 103 ALA A C 1
ATOM 800 O O . ALA A 1 103 ? -9.861 7.703 12.097 1.00 72.06 103 ALA A O 1
#

Solvent-accessible surface area (backbone atoms only — not comparable to full-atom values): 5917 Å² total; per-residue (Å²): 134,82,74,76,52,60,65,75,43,81,33,72,69,33,21,51,55,10,44,64,51,28,71,69,48,65,100,68,81,83,53,49,90,83,38,61,90,50,53,77,49,29,77,51,78,38,76,46,56,55,50,89,73,53,73,67,66,54,50,54,67,50,74,81,42,99,68,63,54,65,72,21,36,32,35,14,59,28,71,34,81,30,50,86,74,41,76,91,53,53,66,50,24,35,30,32,25,35,24,28,36,55,92

Secondary structure (DSSP, 8-state):
--------EE-HHHHHHHHHHHTT--SSPPPTTT-GGGTT-EEEEEEEESS---HHHHHGGGGTTT-S-TT--EEEEEEEE-GGG-TTSPSSEEEEEEEEE--

Foldseek 3Di:
DDLDAAQAEEDVLQQVVFVVVQVVVDPDDDDCVVCVSCVQKDKDKFKDAQDDDDPVVRCPVCVPPSRRDSPWRYKHKDKDFDCVVCVPTHPRMMMMMMITPRD

InterPro domains:
  IPR001283 Cysteine-rich secretory protein-related [PTHR10334] (10-103)
  IPR014044 CAP domain [PF00188] (9-100)
  IPR014044 CAP domain [SM00198] (2-103)
  IPR035940 CAP superfamily [G3DSA:3.40.33.10] (6-66)
  IPR035940 CAP superfamily [G3DSA:3.40.33.10] (67-103)
  IPR035940 CAP superfamily [SSF55797] (10-103)

pLDDT: mean 86.99, std 14.59, range [36.34, 98.31]

Mean predicted aligned error: 5.57 Å

Nearest PDB structures (foldseek):
  5vky-assembly1_A  TM=3.414E-01  e=1.474E+00  Saccharomyces cerevisiae JAY291

Radius of gyration: 13.7 Å; Cα contacts (8 Å, |Δi|>4): 204; chains: 1; bounding box: 34×30×38 Å

Organism: Mesocestoides corti (NCBI:txid53468)

Sequence (103 aa):
MPFLCLIKSYSEELEKLAIDWVARCEMKHPDDSQFPAYKGIGQNLAMMAGLTPTLAQMAQGWYNEIMVWATSSELGCAKKQCDSSFPSSPKPVYVMACQYKPA